Protein AF-A0A5X8K2U4-F1 (afdb_monomer)

Sequence (63 aa):
MKIRQAQTSATYLLPDPGELDQRIVIRRRVDVPADDFGVTPTYPEQIRTWAKKAQPGAAAYQG

Radius of gyration: 18.44 Å; Cα contacts (8 Å, |Δi|>4): 59; chains: 1; bounding box: 24×43×48 Å

Mean predicted aligned error: 10.43 Å

pLDDT: mean 83.41, std 16.56, range [42.59, 97.38]

Solvent-accessible surface area (backbone atoms only — not comparable to full-atom values): 4460 Å² total; per-resid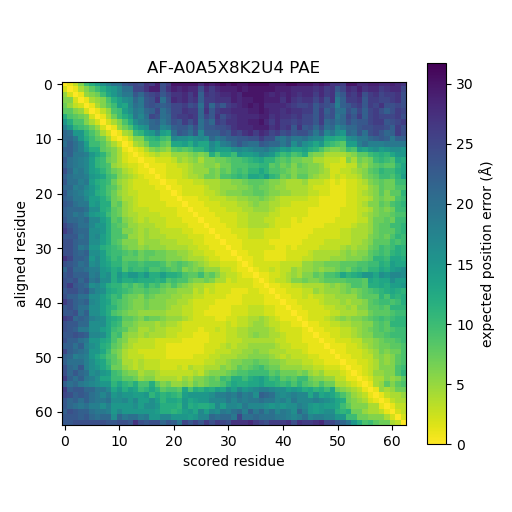ue (Å²): 135,85,84,74,79,75,80,88,63,85,74,89,67,82,78,59,93,75,52,52,75,38,85,46,73,53,65,48,77,44,75,38,84,40,98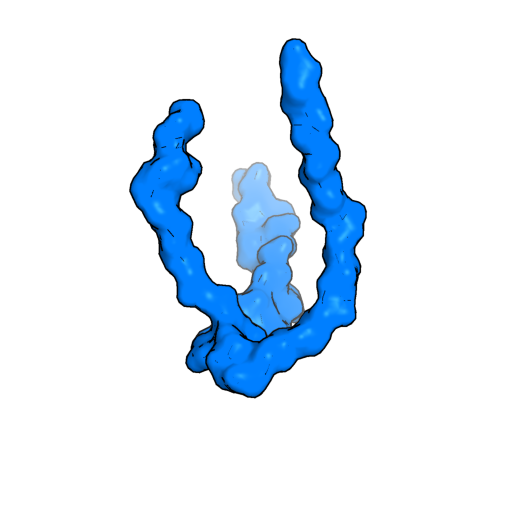,81,84,48,69,46,80,41,64,91,44,76,48,80,45,67,37,67,85,79,82,81,58,80,77,77,70,75,119

Foldseek 3Di:
DDPPPPPPPPPPDDDDVCQLVDWDKDFDWDWDQDPVRGTDTDGPDIDTDGHHDDDDDPVVPPD

Organism: Salmonella derby (NCBI:txid28144)

Secondary structure (DSSP, 8-state):
------------PPPPTTS--EEEEEEEEEEEE-TTSSEEEEEEEEEEEEE---PPPGGGG--

Nearest PDB structures (foldseek):
  8a5p-assembly1_X  TM=1.813E-01  e=3.236E+00  Thermochaetoides thermophila

Structure (mmCIF, N/CA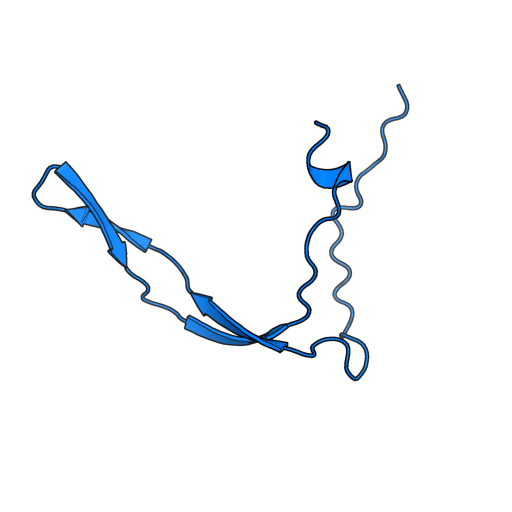/C/O backbone):
data_AF-A0A5X8K2U4-F1
#
_entry.id   AF-A0A5X8K2U4-F1
#
loop_
_atom_site.group_PDB
_atom_site.id
_atom_site.type_symbol
_atom_site.label_atom_id
_atom_site.label_alt_id
_atom_site.label_comp_id
_atom_site.label_asym_id
_atom_site.label_entity_id
_atom_site.label_seq_id
_atom_site.pdbx_PDB_ins_code
_atom_site.Cartn_x
_atom_site.Cartn_y
_atom_site.Cartn_z
_atom_site.occupancy
_atom_site.B_iso_or_equiv
_atom_site.auth_seq_id
_atom_site.auth_comp_id
_atom_site.auth_asym_id
_atom_site.auth_atom_id
_atom_site.pdbx_PDB_model_num
ATOM 1 N N . MET A 1 1 ? 6.931 36.195 11.989 1.00 44.41 1 MET A N 1
ATOM 2 C CA . MET A 1 1 ? 6.792 34.810 11.481 1.00 44.41 1 MET A CA 1
ATOM 3 C C . MET A 1 1 ? 7.213 33.844 12.579 1.00 44.41 1 MET A C 1
ATOM 5 O O . MET A 1 1 ? 8.356 33.907 13.007 1.00 44.41 1 MET A O 1
ATOM 9 N N . LYS A 1 2 ? 6.297 33.018 13.101 1.00 42.59 2 LYS A N 1
ATOM 10 C CA . LYS A 1 2 ? 6.617 32.023 14.139 1.00 42.59 2 LYS A CA 1
ATOM 11 C C . LYS A 1 2 ? 6.968 30.716 13.427 1.00 42.59 2 LYS A C 1
ATOM 13 O O . LYS A 1 2 ? 6.080 30.052 12.902 1.00 42.59 2 LYS A O 1
ATOM 18 N N . ILE A 1 3 ? 8.259 30.407 13.346 1.00 54.62 3 ILE A N 1
ATOM 19 C CA . ILE A 1 3 ? 8.772 29.186 12.719 1.00 54.62 3 ILE A CA 1
ATOM 20 C C . ILE A 1 3 ? 8.387 28.032 13.649 1.00 54.62 3 ILE A C 1
ATOM 22 O O . ILE A 1 3 ? 8.981 27.860 14.711 1.00 54.62 3 ILE A O 1
ATOM 26 N N . ARG A 1 4 ? 7.321 27.298 13.317 1.00 56.78 4 ARG A N 1
ATOM 27 C CA . ARG A 1 4 ? 6.982 26.068 14.037 1.00 56.78 4 ARG A CA 1
ATOM 28 C C . ARG A 1 4 ? 7.967 25.009 13.563 1.00 56.78 4 ARG A C 1
ATOM 30 O O . ARG A 1 4 ? 7.897 24.590 12.412 1.00 56.78 4 ARG A O 1
ATOM 37 N N . GLN A 1 5 ? 8.902 24.619 14.425 1.00 54.78 5 GLN A N 1
ATOM 38 C CA . GLN A 1 5 ? 9.698 23.420 14.197 1.00 54.78 5 GLN A CA 1
ATOM 39 C C . GLN A 1 5 ? 8.727 22.245 14.064 1.00 54.78 5 GLN A C 1
ATOM 41 O O . GLN A 1 5 ? 8.052 21.878 15.024 1.00 54.78 5 GLN A O 1
ATOM 46 N N . ALA A 1 6 ? 8.620 21.682 12.863 1.00 60.28 6 ALA A N 1
ATOM 47 C CA . ALA A 1 6 ? 8.076 20.346 12.715 1.00 60.28 6 ALA A CA 1
ATOM 48 C C . ALA A 1 6 ? 9.080 19.413 13.398 1.00 60.28 6 ALA A C 1
ATOM 50 O O . ALA A 1 6 ? 10.250 19.385 13.013 1.00 60.28 6 ALA A O 1
ATOM 51 N N . GLN A 1 7 ? 8.667 18.717 14.458 1.00 54.19 7 GLN A N 1
ATOM 52 C CA . GLN A 1 7 ? 9.510 17.686 15.050 1.00 54.19 7 GLN A CA 1
ATOM 53 C C . GLN A 1 7 ? 9.678 16.551 14.035 1.00 54.19 7 GLN A C 1
ATOM 55 O O . GLN A 1 7 ? 8.864 15.639 13.953 1.00 54.19 7 GLN A O 1
ATOM 60 N N . THR A 1 8 ? 10.766 16.601 13.270 1.00 56.22 8 THR A N 1
ATOM 61 C CA . THR A 1 8 ? 11.283 15.482 12.472 1.00 56.22 8 THR A CA 1
ATOM 62 C C . THR A 1 8 ? 12.099 14.569 13.385 1.00 56.22 8 THR A C 1
ATOM 64 O O . THR A 1 8 ? 13.275 14.309 13.168 1.00 56.22 8 THR A O 1
ATOM 67 N N . SER A 1 9 ? 11.501 14.123 14.482 1.00 56.97 9 SER A N 1
ATOM 68 C CA . SER A 1 9 ? 12.037 13.031 15.282 1.00 56.97 9 SER A CA 1
ATOM 69 C C . SER A 1 9 ? 10.926 12.006 15.365 1.00 56.97 9 SER A C 1
ATOM 71 O O . SER A 1 9 ? 9.986 12.170 16.139 1.00 56.97 9 SER A O 1
ATOM 73 N N . ALA A 1 10 ? 10.993 10.981 14.517 1.00 57.81 10 ALA A N 1
ATOM 74 C CA . ALA A 1 10 ? 10.132 9.822 14.668 1.00 57.81 10 ALA A CA 1
ATOM 75 C C . ALA A 1 10 ? 10.571 9.102 15.949 1.00 57.81 10 ALA A C 1
ATOM 77 O O . ALA A 1 10 ? 11.462 8.255 15.925 1.00 57.81 10 ALA A O 1
ATOM 78 N N . THR A 1 11 ? 10.009 9.490 17.092 1.00 59.22 11 THR A N 1
ATOM 79 C CA . THR A 1 11 ? 10.094 8.671 18.297 1.00 59.22 11 THR A CA 1
ATOM 80 C C . THR A 1 11 ? 9.407 7.358 17.954 1.00 59.22 11 THR A C 1
ATOM 82 O O . THR A 1 11 ? 8.202 7.333 17.712 1.00 59.22 11 THR A O 1
ATOM 85 N N . TYR A 1 12 ? 10.184 6.281 17.842 1.00 60.16 12 TYR A N 1
ATOM 86 C CA . TYR A 1 12 ? 9.646 4.960 17.547 1.00 60.16 12 TYR A CA 1
ATOM 87 C C . TYR A 1 12 ? 8.910 4.457 18.790 1.00 60.16 12 TYR A C 1
ATOM 89 O O . TYR A 1 12 ? 9.509 3.885 19.699 1.00 60.16 12 TYR A O 1
ATOM 97 N N . LEU A 1 13 ? 7.618 4.761 18.858 1.00 74.94 13 LEU A N 1
ATOM 98 C CA . LEU A 1 13 ? 6.716 4.260 19.882 1.00 74.94 13 LEU A CA 1
ATOM 99 C C . LEU A 1 13 ? 6.071 2.978 19.365 1.00 74.94 13 LEU A C 1
ATOM 101 O O . LEU A 1 13 ? 5.710 2.878 18.190 1.00 74.94 13 LEU A O 1
ATOM 105 N N . LEU A 1 14 ? 5.948 1.990 20.248 1.00 82.69 14 LEU A N 1
ATOM 106 C CA . LEU A 1 14 ? 5.121 0.828 19.958 1.00 82.69 14 LEU A CA 1
ATOM 107 C C . LEU A 1 14 ? 3.657 1.287 19.846 1.00 82.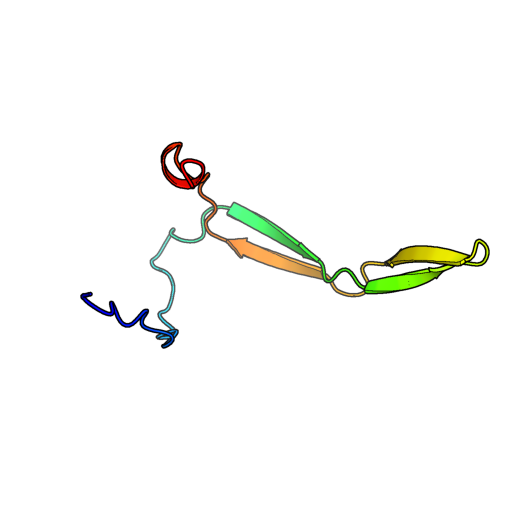69 14 LEU A C 1
ATOM 109 O O . LEU A 1 14 ? 3.253 2.156 20.619 1.00 82.69 14 LEU A O 1
ATOM 113 N N . PRO A 1 15 ? 2.881 0.734 18.899 1.00 85.62 15 PRO A N 1
ATOM 114 C CA . PRO A 1 15 ? 1.463 1.043 18.788 1.00 85.62 15 PRO A CA 1
ATOM 115 C C . PRO A 1 15 ? 0.712 0.550 20.025 1.00 85.62 15 PRO A C 1
ATOM 117 O O . PRO A 1 15 ? 1.056 -0.496 20.590 1.00 85.62 15 PRO A O 1
ATOM 120 N N . ASP A 1 16 ? -0.346 1.262 20.401 1.00 90.25 16 ASP A N 1
AT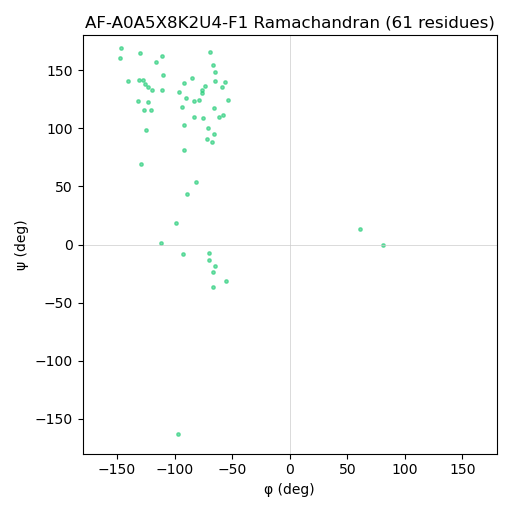OM 121 C CA . ASP A 1 16 ? -1.220 0.814 21.482 1.00 90.25 16 ASP A CA 1
ATOM 122 C C . ASP A 1 16 ? -1.973 -0.474 21.085 1.00 90.25 16 ASP A C 1
ATOM 124 O O . ASP A 1 16 ? -2.212 -0.735 19.895 1.00 90.25 16 ASP A O 1
ATOM 128 N N . PRO A 1 17 ? -2.390 -1.311 22.056 1.00 89.00 17 PRO A N 1
ATOM 129 C CA . PRO A 1 17 ? -3.226 -2.470 21.771 1.00 89.00 17 PRO A CA 1
ATOM 130 C C . PRO A 1 17 ? -4.489 -2.077 20.992 1.00 89.00 17 PRO A C 1
ATOM 132 O O . PRO A 1 17 ? -5.274 -1.241 21.430 1.00 89.00 17 PRO A O 1
ATOM 135 N N . GLY A 1 18 ? -4.690 -2.701 19.830 1.00 90.56 18 GLY A N 1
ATOM 136 C CA . GLY A 1 18 ? -5.831 -2.422 18.952 1.00 90.56 18 GLY A CA 1
ATOM 137 C C . GLY A 1 18 ? -5.678 -1.185 18.064 1.00 90.56 18 GLY A C 1
ATOM 138 O O . GLY A 1 18 ? -6.565 -0.924 17.259 1.00 90.56 18 GLY A O 1
ATOM 139 N N . GLU A 1 19 ? -4.565 -0.450 18.147 1.00 90.94 19 GLU A N 1
ATOM 140 C CA . GLU A 1 19 ? -4.347 0.728 17.305 1.00 90.94 19 GLU A CA 1
ATOM 141 C C . GLU A 1 19 ? -4.187 0.370 15.818 1.00 90.94 19 GLU A C 1
ATOM 143 O O . GLU A 1 19 ? -4.660 1.102 14.949 1.00 90.94 19 GLU A O 1
ATOM 148 N N . LEU A 1 20 ? -3.534 -0.756 15.514 1.00 93.62 20 LEU A N 1
ATOM 149 C CA . LEU A 1 20 ? -3.396 -1.275 14.152 1.00 93.62 20 LEU A CA 1
ATOM 150 C C . LEU A 1 20 ? -4.550 -2.239 13.846 1.00 93.62 20 LEU A C 1
ATOM 152 O O . LEU A 1 20 ? -4.410 -3.457 13.957 1.00 93.62 20 LEU A O 1
ATOM 156 N N . ASP A 1 21 ? -5.699 -1.683 13.478 1.00 94.06 21 ASP A N 1
ATOM 157 C CA . ASP A 1 21 ? -6.982 -2.384 13.364 1.00 94.06 21 ASP A CA 1
ATOM 158 C C . ASP A 1 21 ? -7.284 -2.940 11.959 1.00 94.06 21 ASP A C 1
ATOM 160 O O . ASP A 1 21 ? -8.242 -3.694 11.779 1.00 94.06 21 ASP A O 1
ATOM 164 N N . GLN A 1 22 ? -6.469 -2.617 10.946 1.00 95.38 22 GLN A N 1
ATOM 165 C CA . GLN A 1 22 ? -6.735 -2.985 9.550 1.00 95.38 22 GLN A CA 1
ATOM 166 C C . GLN A 1 22 ? -5.603 -3.795 8.913 1.00 95.38 22 GLN A C 1
ATOM 168 O O . GLN A 1 22 ? -4.427 -3.445 9.008 1.00 95.38 22 GLN A O 1
ATOM 173 N N . ARG A 1 23 ? -5.952 -4.865 8.185 1.00 96.00 23 ARG A N 1
ATOM 174 C CA . ARG A 1 23 ? -5.004 -5.614 7.342 1.00 96.00 23 ARG A CA 1
ATOM 175 C C . ARG A 1 23 ? -4.760 -4.876 6.032 1.00 96.00 23 ARG A C 1
ATOM 177 O O . ARG A 1 23 ? -5.696 -4.634 5.274 1.00 96.00 23 ARG A O 1
ATOM 184 N N . ILE A 1 24 ? -3.495 -4.593 5.729 1.00 95.69 24 ILE A N 1
ATOM 185 C CA . ILE A 1 24 ? -3.087 -3.931 4.486 1.00 95.69 24 ILE A CA 1
ATOM 186 C C . ILE A 1 24 ? -1.956 -4.678 3.775 1.00 95.69 24 ILE A C 1
ATOM 188 O O . ILE A 1 24 ? -1.265 -5.521 4.356 1.00 95.69 24 ILE A O 1
ATOM 192 N N . VAL A 1 25 ? -1.748 -4.325 2.504 1.00 97.19 25 VAL A N 1
ATOM 193 C CA . VAL A 1 25 ? -0.585 -4.735 1.711 1.00 97.19 25 VAL A CA 1
ATOM 194 C C . VAL A 1 25 ? 0.162 -3.485 1.262 1.00 97.19 25 VAL A C 1
ATOM 196 O O . VAL A 1 25 ? -0.371 -2.685 0.493 1.00 97.19 25 VAL A O 1
ATOM 199 N N . ILE A 1 26 ? 1.397 -3.324 1.728 1.00 95.69 26 ILE A N 1
ATOM 200 C CA . ILE A 1 26 ? 2.314 -2.289 1.248 1.00 95.69 26 ILE A CA 1
ATOM 201 C C . ILE A 1 26 ? 3.098 -2.895 0.092 1.00 95.69 26 ILE A C 1
ATOM 203 O O . ILE A 1 26 ? 3.677 -3.967 0.244 1.00 95.69 26 ILE A O 1
ATOM 207 N N . ARG A 1 27 ? 3.095 -2.234 -1.068 1.00 97.38 27 ARG A N 1
ATOM 208 C CA . ARG A 1 27 ? 3.807 -2.695 -2.266 1.00 97.38 27 ARG A CA 1
ATOM 209 C C . ARG A 1 27 ? 4.829 -1.657 -2.685 1.00 97.38 27 ARG A C 1
ATOM 211 O O . ARG A 1 27 ? 4.486 -0.479 -2.791 1.00 97.38 27 ARG A O 1
ATOM 218 N N . ARG A 1 28 ? 6.053 -2.094 -2.972 1.00 96.62 28 ARG A N 1
ATOM 219 C CA . ARG A 1 28 ? 7.075 -1.224 -3.554 1.00 96.62 28 ARG A CA 1
ATOM 220 C C . ARG A 1 28 ? 6.865 -1.169 -5.058 1.00 96.62 28 ARG A C 1
ATOM 222 O O . ARG A 1 28 ? 7.084 -2.169 -5.730 1.00 96.62 28 ARG A O 1
ATOM 229 N N . ARG A 1 29 ? 6.423 -0.021 -5.572 1.00 96.81 29 ARG A N 1
ATOM 230 C CA . ARG A 1 29 ? 6.355 0.223 -7.017 1.00 96.81 29 ARG A CA 1
ATOM 231 C C . ARG A 1 29 ? 7.763 0.499 -7.546 1.00 96.81 29 ARG A C 1
ATOM 233 O O . ARG A 1 29 ? 8.462 1.336 -6.983 1.00 96.81 29 ARG A O 1
ATOM 240 N N . VAL A 1 30 ? 8.148 -0.186 -8.616 1.00 97.31 30 VAL A N 1
ATOM 241 C CA . VAL A 1 30 ? 9.374 0.059 -9.382 1.00 97.31 30 VAL A CA 1
ATOM 242 C C . VAL A 1 30 ? 8.974 0.227 -10.841 1.00 97.31 30 VAL A C 1
ATOM 244 O O . VAL A 1 30 ? 8.447 -0.706 -11.443 1.00 97.31 30 VAL A O 1
ATOM 247 N N . ASP A 1 31 ? 9.192 1.413 -11.397 1.00 97.06 31 ASP A N 1
ATOM 248 C CA . ASP A 1 3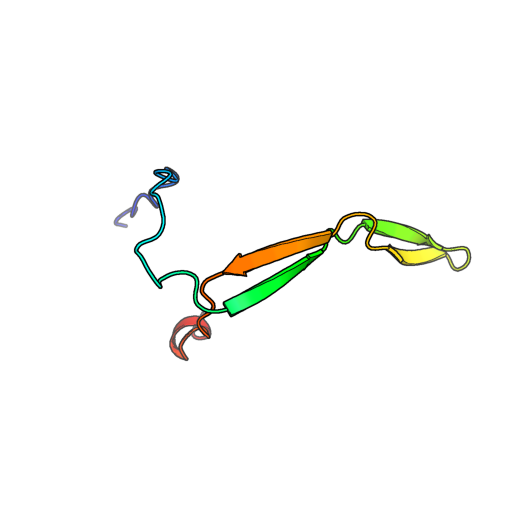1 ? 8.922 1.679 -12.808 1.00 97.06 31 ASP A CA 1
ATOM 249 C C . ASP A 1 31 ? 10.117 1.207 -13.649 1.00 97.06 31 ASP A C 1
ATOM 251 O O . ASP A 1 31 ? 11.255 1.606 -13.395 1.00 97.06 31 ASP A O 1
ATOM 255 N N . VAL A 1 32 ? 9.865 0.325 -14.620 1.00 96.69 32 VAL A N 1
ATOM 256 C CA . VAL A 1 32 ? 10.882 -0.209 -15.540 1.00 96.69 32 VAL A CA 1
ATOM 257 C C . VAL A 1 32 ? 10.661 0.340 -16.950 1.00 96.69 32 VAL A C 1
ATOM 259 O O . VAL A 1 32 ? 9.503 0.542 -17.327 1.00 96.69 32 VAL A O 1
ATOM 262 N N . PRO A 1 33 ? 11.725 0.588 -17.736 1.00 97.00 33 PRO A N 1
ATOM 263 C CA . PRO A 1 33 ? 11.584 0.998 -19.129 1.00 97.00 33 PRO A CA 1
ATOM 264 C C . PRO A 1 33 ? 10.763 -0.015 -19.930 1.00 97.00 33 PRO A C 1
ATOM 266 O O . PRO A 1 33 ? 10.918 -1.223 -19.744 1.00 97.00 33 PRO A O 1
ATOM 269 N N . ALA A 1 34 ? 9.906 0.490 -20.808 1.00 94.88 34 ALA A N 1
ATOM 270 C CA . ALA A 1 34 ? 9.136 -0.305 -21.753 1.00 94.88 34 ALA A CA 1
ATOM 271 C C . ALA A 1 34 ? 9.622 -0.063 -23.193 1.00 94.88 34 ALA A C 1
ATOM 273 O O . ALA A 1 34 ? 10.290 0.932 -23.484 1.00 94.88 34 ALA A O 1
ATOM 274 N N . ASP A 1 35 ? 9.274 -0.979 -24.097 1.00 94.94 35 ASP A N 1
ATOM 275 C CA . ASP A 1 35 ? 9.719 -0.958 -25.500 1.00 94.94 35 ASP A CA 1
ATOM 276 C C . ASP A 1 35 ? 9.079 0.177 -26.326 1.00 94.94 35 ASP A C 1
ATOM 278 O O . ASP A 1 35 ? 9.457 0.422 -27.470 1.00 94.94 35 ASP A O 1
ATOM 282 N N . ASP A 1 36 ? 8.112 0.889 -25.746 1.00 94.75 36 ASP A N 1
ATOM 283 C CA . ASP A 1 36 ? 7.370 2.004 -26.336 1.00 94.75 36 ASP A CA 1
ATOM 284 C C . ASP A 1 36 ? 7.899 3.381 -25.896 1.00 94.75 36 ASP A C 1
ATOM 286 O O . ASP A 1 36 ? 7.194 4.384 -26.010 1.00 94.75 36 ASP A O 1
ATOM 290 N N . PHE A 1 37 ? 9.136 3.439 -25.384 1.00 91.19 37 PHE A N 1
ATOM 291 C CA . PHE A 1 37 ? 9.728 4.628 -24.750 1.00 91.19 37 PHE A CA 1
ATOM 292 C C . PHE A 1 37 ? 8.961 5.117 -23.505 1.00 9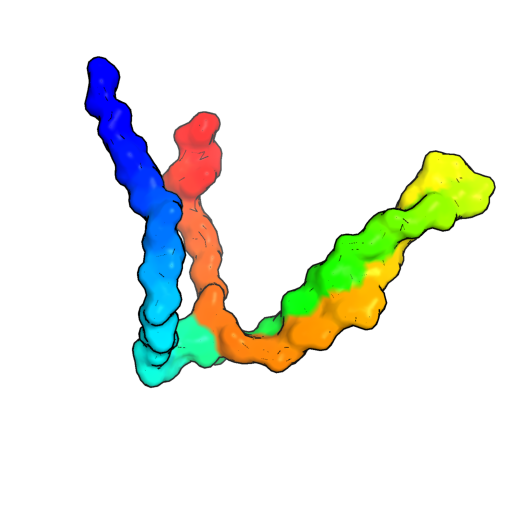1.19 37 PHE A C 1
ATOM 294 O O . PHE A 1 37 ? 9.212 6.220 -23.011 1.00 91.19 37 PHE A O 1
ATOM 301 N N . GLY A 1 38 ? 8.045 4.303 -22.980 1.00 95.31 38 GLY A N 1
ATOM 302 C CA . GLY A 1 38 ? 7.325 4.533 -21.739 1.00 95.31 38 GLY A CA 1
ATOM 303 C C . GLY A 1 38 ? 7.949 3.811 -20.544 1.00 95.31 38 GLY A C 1
ATOM 304 O O . GLY A 1 38 ? 9.096 3.355 -20.559 1.00 95.31 38 GLY A O 1
ATOM 305 N N . VAL A 1 39 ? 7.157 3.700 -19.477 1.00 97.25 39 VAL A N 1
ATOM 306 C CA . VAL A 1 39 ? 7.498 2.923 -18.281 1.00 97.25 39 VAL A CA 1
ATOM 307 C C . VAL A 1 39 ? 6.343 2.010 -17.890 1.00 97.25 39 VAL A C 1
ATOM 309 O O . VAL A 1 39 ? 5.179 2.406 -17.946 1.00 97.25 39 VAL A O 1
ATOM 312 N N . THR A 1 40 ? 6.663 0.799 -17.440 1.00 96.44 40 THR A N 1
ATOM 313 C CA . THR A 1 40 ? 5.690 -0.142 -16.873 1.00 96.44 40 THR A CA 1
ATOM 314 C C . THR A 1 40 ? 5.943 -0.308 -15.372 1.00 96.44 40 THR A C 1
ATOM 316 O O . THR A 1 40 ? 7.087 -0.514 -14.963 1.00 96.44 40 THR A O 1
ATOM 319 N N . PRO A 1 41 ? 4.909 -0.241 -14.516 1.00 96.38 41 PRO A N 1
ATOM 320 C CA . PRO A 1 41 ? 5.081 -0.477 -13.092 1.00 96.38 41 PRO A CA 1
ATOM 321 C C . PRO A 1 41 ? 5.238 -1.969 -12.790 1.00 96.38 41 PRO A C 1
ATOM 323 O O . PRO A 1 41 ? 4.428 -2.800 -13.198 1.00 96.38 41 PRO A O 1
ATOM 326 N N . THR A 1 42 ? 6.229 -2.298 -11.973 1.00 96.56 42 THR A N 1
ATOM 327 C CA . THR A 1 42 ? 6.396 -3.611 -11.343 1.00 96.56 42 THR A CA 1
ATOM 328 C C . THR A 1 42 ? 6.292 -3.479 -9.823 1.00 96.56 42 THR A C 1
ATOM 330 O O . THR A 1 42 ? 6.489 -2.400 -9.261 1.00 96.56 42 THR A O 1
ATOM 333 N N . TYR A 1 43 ? 5.948 -4.574 -9.140 1.00 96.12 43 TYR A N 1
ATOM 334 C CA . TYR A 1 43 ? 5.812 -4.612 -7.679 1.00 96.12 43 TYR A CA 1
ATOM 335 C C . TYR A 1 43 ? 6.616 -5.781 -7.094 1.00 96.12 43 TYR A C 1
ATOM 337 O O . TYR A 1 43 ? 6.021 -6.766 -6.655 1.00 96.12 43 TYR A O 1
ATOM 345 N N . PRO A 1 44 ? 7.961 -5.716 -7.127 1.00 94.94 44 PRO A N 1
ATOM 346 C CA . PRO A 1 44 ? 8.819 -6.843 -6.751 1.00 94.94 44 PRO A CA 1
ATOM 347 C C . PRO A 1 44 ? 8.735 -7.204 -5.263 1.00 94.94 44 PRO A C 1
ATOM 349 O O . PRO A 1 44 ? 9.008 -8.340 -4.890 1.00 94.94 44 PRO A O 1
ATOM 352 N N . GLU A 1 45 ? 8.345 -6.255 -4.409 1.00 96.81 45 GLU A N 1
ATOM 353 C CA . GLU A 1 45 ? 8.246 -6.454 -2.964 1.00 96.81 45 GLU A CA 1
ATOM 354 C C . GLU A 1 45 ? 6.856 -6.090 -2.450 1.00 96.81 45 GLU A C 1
ATOM 356 O O . GLU A 1 45 ? 6.274 -5.060 -2.817 1.00 96.81 45 GLU A O 1
ATOM 361 N N . GLN A 1 46 ? 6.350 -6.929 -1.546 1.00 96.19 46 GLN A N 1
ATOM 362 C CA . GLN A 1 46 ? 5.105 -6.696 -0.831 1.00 96.19 46 GLN A CA 1
ATOM 363 C C . GLN A 1 46 ? 5.221 -7.122 0.631 1.00 96.19 46 GLN A C 1
ATOM 365 O O . GLN A 1 46 ? 5.785 -8.168 0.946 1.00 96.19 46 GLN A O 1
ATOM 370 N N . ILE A 1 47 ? 4.630 -6.330 1.519 1.00 96.62 47 ILE A N 1
ATOM 371 C CA . ILE A 1 47 ? 4.559 -6.610 2.951 1.00 96.62 47 ILE A CA 1
ATOM 372 C C . ILE A 1 47 ? 3.089 -6.622 3.349 1.00 96.62 47 ILE A C 1
ATOM 374 O O . ILE A 1 47 ? 2.368 -5.645 3.139 1.00 96.62 47 ILE A O 1
ATOM 378 N N . ARG A 1 48 ? 2.638 -7.740 3.926 1.00 96.69 48 ARG A N 1
ATOM 379 C CA . ARG A 1 48 ? 1.310 -7.855 4.538 1.00 96.69 48 ARG A CA 1
ATOM 380 C C . ARG A 1 48 ? 1.435 -7.538 6.019 1.00 96.69 48 ARG A C 1
ATOM 382 O O . ARG A 1 48 ? 2.138 -8.247 6.731 1.00 96.69 48 ARG A O 1
ATOM 389 N N . THR A 1 49 ? 0.756 -6.497 6.483 1.00 95.00 49 THR A N 1
ATOM 390 C CA . THR A 1 49 ? 0.875 -6.036 7.872 1.00 95.00 49 THR A CA 1
ATOM 391 C C . THR A 1 49 ? -0.446 -5.477 8.396 1.00 95.00 49 THR A C 1
ATOM 393 O O . THR A 1 49 ? -1.407 -5.313 7.641 1.00 95.00 49 THR A O 1
ATOM 396 N N . TRP A 1 50 ? -0.501 -5.235 9.701 1.00 95.19 50 TRP A N 1
ATOM 397 C CA . TRP A 1 50 ? -1.549 -4.441 10.330 1.00 95.19 50 TRP A CA 1
ATOM 398 C C . TRP A 1 50 ? -1.185 -2.957 10.261 1.00 95.19 50 TRP A C 1
ATOM 400 O O . TRP A 1 50 ? -0.014 -2.597 10.377 1.00 95.19 50 TRP A O 1
ATOM 410 N N . ALA A 1 51 ? -2.179 -2.099 10.066 1.00 92.94 51 ALA A N 1
ATOM 411 C CA . ALA A 1 51 ? -2.019 -0.655 10.029 1.00 92.94 51 ALA A CA 1
ATOM 412 C C . ALA A 1 51 ? -3.258 0.050 10.585 1.00 92.94 51 ALA A C 1
ATOM 414 O O . ALA A 1 51 ? -4.348 -0.516 10.600 1.00 92.94 51 ALA A O 1
ATOM 415 N N . LYS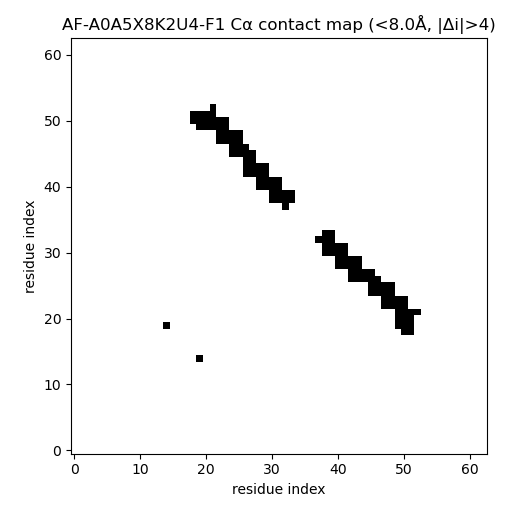 A 1 52 ? -3.073 1.311 10.972 1.00 92.31 52 LYS A N 1
ATOM 416 C CA . LYS A 1 52 ? -4.142 2.275 11.228 1.00 92.31 52 LYS A CA 1
ATOM 417 C C . LYS A 1 52 ? -4.350 3.117 9.978 1.00 92.31 52 LYS A C 1
ATOM 419 O O . LYS A 1 52 ? -3.383 3.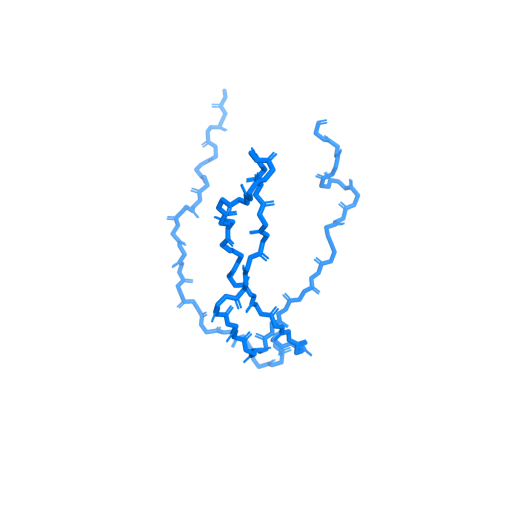644 9.425 1.00 92.31 52 LYS A O 1
ATOM 424 N N . LYS A 1 53 ? -5.594 3.276 9.531 1.00 89.88 53 LYS A N 1
ATOM 425 C CA . LYS A 1 53 ? -5.924 4.096 8.357 1.00 89.88 53 LYS A CA 1
ATOM 426 C C . LYS A 1 53 ? -7.080 5.030 8.683 1.00 89.88 53 LYS A C 1
ATOM 428 O O . LYS A 1 53 ? -8.163 4.578 9.036 1.00 89.88 53 LYS A O 1
ATOM 433 N N . ALA A 1 54 ? -6.856 6.326 8.492 1.00 87.69 54 ALA A N 1
ATOM 434 C CA . ALA A 1 54 ? -7.875 7.359 8.627 1.00 87.69 54 ALA A CA 1
ATOM 435 C C . ALA A 1 54 ? -7.915 8.218 7.359 1.00 87.69 54 ALA A C 1
ATOM 437 O O . ALA A 1 54 ? -6.877 8.505 6.760 1.00 87.69 54 ALA A O 1
ATOM 438 N N . GLN A 1 55 ? -9.116 8.614 6.940 1.00 85.06 55 GLN A N 1
ATOM 439 C CA . GLN A 1 55 ? -9.277 9.565 5.846 1.00 85.06 55 GLN A CA 1
ATOM 440 C C . GLN A 1 55 ? -8.901 10.975 6.335 1.00 85.06 55 GLN A C 1
ATOM 442 O O . GLN A 1 55 ? -9.331 11.363 7.425 1.00 85.06 55 GLN A O 1
ATOM 447 N N . PRO A 1 56 ? -8.139 11.764 5.557 1.00 83.50 56 PRO A N 1
ATOM 448 C CA . PRO A 1 56 ? -7.936 13.175 5.863 1.00 83.50 56 PRO A CA 1
ATOM 449 C C . PRO A 1 56 ? -9.278 13.924 5.912 1.00 83.50 56 PRO A C 1
ATOM 451 O O . PRO A 1 56 ? -10.130 13.737 5.043 1.00 83.50 56 PRO A O 1
ATOM 454 N N . GLY A 1 57 ? -9.474 14.776 6.921 1.00 82.44 57 GLY A N 1
ATOM 455 C CA . GLY A 1 57 ? -10.659 15.636 7.010 1.00 82.44 57 GLY A CA 1
ATOM 456 C C . GLY A 1 57 ? -10.672 16.734 5.937 1.00 82.44 57 GLY A C 1
ATOM 457 O O . GLY A 1 57 ? -9.643 17.029 5.335 1.00 82.44 57 GLY A O 1
ATOM 458 N N . ALA A 1 58 ? -11.820 17.390 5.729 1.00 76.25 58 ALA A N 1
ATOM 459 C CA . ALA A 1 58 ? -12.003 18.414 4.686 1.00 76.25 58 ALA A CA 1
ATOM 460 C C . ALA A 1 58 ? -10.982 19.572 4.751 1.00 76.25 58 ALA A C 1
ATOM 462 O O . ALA A 1 58 ? -10.578 20.102 3.719 1.00 76.25 58 ALA A O 1
ATOM 463 N N . ALA A 1 59 ? -10.506 19.918 5.951 1.00 76.00 59 ALA A N 1
ATOM 464 C CA . ALA A 1 59 ? -9.476 20.937 6.156 1.00 76.00 59 ALA A CA 1
ATOM 465 C C . ALA A 1 59 ? -8.106 20.574 5.547 1.00 76.00 59 ALA A C 1
ATOM 467 O O . ALA A 1 59 ? -7.292 21.462 5.323 1.00 76.00 59 ALA A O 1
ATOM 468 N N . ALA A 1 60 ? -7.845 19.297 5.245 1.00 68.50 60 ALA A N 1
ATOM 469 C CA . ALA A 1 60 ? -6.598 18.861 4.612 1.00 68.50 60 ALA A CA 1
ATOM 470 C C . ALA A 1 60 ? -6.466 19.310 3.143 1.00 68.50 60 ALA A C 1
ATOM 472 O O . ALA A 1 60 ? -5.378 19.216 2.583 1.00 68.50 60 ALA A O 1
ATOM 473 N N . TYR A 1 61 ? -7.554 19.788 2.528 1.00 67.81 61 TYR A N 1
ATOM 474 C CA . TYR A 1 61 ? -7.604 20.189 1.118 1.00 67.81 61 TYR A CA 1
ATOM 475 C C . TYR A 1 61 ? -7.782 21.702 0.908 1.00 67.81 61 TYR A C 1
ATOM 477 O O . TYR A 1 61 ? -7.868 22.140 -0.233 1.00 67.81 61 TYR A O 1
ATOM 485 N N . GLN A 1 62 ? -7.841 22.508 1.976 1.00 62.75 62 GLN A N 1
ATOM 486 C CA . GLN A 1 62 ? -7.973 23.974 1.897 1.00 62.75 62 GLN A CA 1
ATOM 487 C C . GLN A 1 62 ? -6.610 24.689 1.819 1.00 62.75 62 GLN A C 1
ATOM 489 O O . GLN A 1 62 ? -6.374 25.660 2.537 1.00 62.75 62 GLN A O 1
ATOM 494 N N . GLY A 1 63 ? -5.703 24.157 0.997 1.00 55.75 63 GLY A N 1
ATOM 495 C CA . GLY A 1 63 ? -4.396 24.759 0.712 1.00 55.75 63 GLY A CA 1
ATOM 496 C C . GLY A 1 63 ? -4.468 25.846 -0.348 1.00 55.75 63 GLY A C 1
ATOM 497 O O . GLY A 1 63 ? -5.313 25.709 -1.261 1.00 55.75 63 GLY A O 1
#